Protein AF-M4NMY2-F1 (afdb_monomer_lite)

Organism: NCBI:txid666685

Secondary structure (DSSP, 8-state):
-------------PPEEEEEEEETTEEEEEESSGGG--HHHHHTT--HHHHHHHHTTS-SEEEEESSSEEEEEEEEEPP---------------

pLDDT: mean 81.75, std 19.69, range [45.5, 98.0]

Foldseek 3Di:
DDDDDDPPDDPPPPWFKWKFKAWQNRTPDIGLAQVPDDPVNVQQVDHSVQGVCLRNVVDQWDWDGGVTTMTIGMDTDDPPPDDPPPPPPDDDDD

Sequence (94 aa):
MQADLPFSTPPTRRRRFGASVIVDGHSLGLLTETNQLTPAMRAHGITAADLSPVLTGRRCGRQFLCNGEVVIRRVLLMPAGRRHAQVRSGRLPK

Structure (mmCIF, N/CA/C/O backbone):
data_AF-M4NMY2-F1
#
_entry.id   AF-M4NMY2-F1
#
loop_
_atom_site.group_PDB
_atom_site.id
_atom_site.type_symbol
_atom_site.label_atom_id
_atom_site.label_alt_id
_atom_site.label_comp_id
_atom_site.label_asym_id
_atom_site.label_entity_id
_atom_site.label_seq_id
_atom_site.pdbx_PDB_ins_code
_atom_site.Cartn_x
_atom_site.Cartn_y
_atom_site.Cartn_z
_atom_site.occupancy
_atom_site.B_iso_or_equiv
_atom_site.auth_seq_id
_atom_site.auth_comp_id
_atom_site.auth_asym_id
_atom_site.auth_atom_id
_atom_site.pdbx_PDB_model_num
ATOM 1 N N . MET A 1 1 ? -35.897 21.227 42.768 1.00 51.78 1 MET A N 1
ATOM 2 C CA . MET A 1 1 ? -34.977 21.545 41.656 1.00 51.78 1 MET A CA 1
ATOM 3 C C . MET A 1 1 ? -34.322 20.240 41.241 1.00 51.78 1 MET A C 1
ATOM 5 O O . MET A 1 1 ? -33.659 19.628 42.067 1.00 51.78 1 MET A O 1
ATOM 9 N N . GLN A 1 2 ? -34.649 19.742 40.051 1.00 47.09 2 GLN A N 1
ATOM 10 C CA . GLN A 1 2 ? -34.262 18.415 39.568 1.00 47.09 2 GLN A CA 1
ATOM 11 C C . GLN A 1 2 ? -32.978 18.570 38.746 1.00 47.09 2 GLN A C 1
ATOM 13 O O . GLN A 1 2 ? -32.927 19.414 37.858 1.00 47.09 2 GLN A O 1
ATOM 18 N N . ALA A 1 3 ? -31.921 17.849 39.117 1.00 50.56 3 ALA A N 1
ATOM 19 C CA . ALA A 1 3 ? -30.630 17.921 38.445 1.00 50.56 3 ALA A CA 1
ATOM 20 C C . ALA A 1 3 ? -30.641 17.004 37.215 1.00 50.56 3 ALA A C 1
ATOM 22 O O . ALA A 1 3 ? -30.688 15.782 37.353 1.00 50.56 3 ALA A O 1
ATOM 23 N N . ASP A 1 4 ? -30.601 17.603 36.027 1.00 49.31 4 ASP A N 1
ATOM 24 C CA . ASP A 1 4 ? -30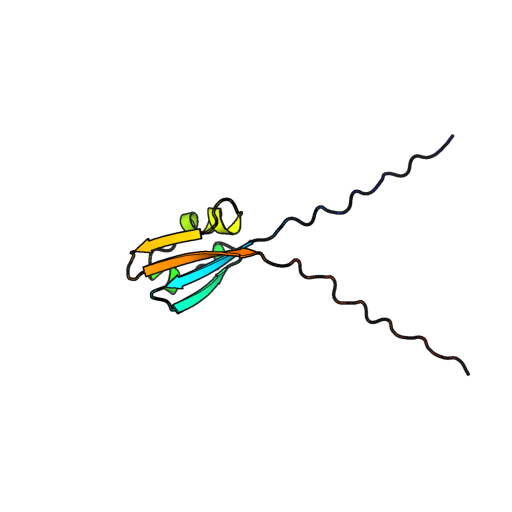.345 16.913 34.764 1.00 49.31 4 ASP A CA 1
ATOM 25 C C . ASP A 1 4 ? -28.905 16.379 34.757 1.00 49.31 4 ASP A C 1
ATOM 27 O O . ASP A 1 4 ? -27.931 17.136 34.722 1.00 49.31 4 ASP A O 1
ATOM 31 N N . LEU A 1 5 ? -28.755 15.056 34.816 1.00 62.03 5 LEU A N 1
ATOM 32 C CA . LEU A 1 5 ? -27.476 14.397 34.565 1.00 62.03 5 LEU A CA 1
ATOM 33 C C . LEU A 1 5 ? -27.200 14.413 33.053 1.00 62.03 5 LEU A C 1
ATOM 35 O O . LEU A 1 5 ? -28.080 14.034 32.276 1.00 62.03 5 LEU A O 1
ATOM 39 N N . PRO A 1 6 ? -25.988 14.777 32.595 1.00 57.56 6 PRO A N 1
ATOM 40 C CA . PRO A 1 6 ? -25.669 14.713 31.178 1.00 57.56 6 PRO A CA 1
ATOM 41 C C . PRO A 1 6 ? -25.616 13.248 30.731 1.00 57.56 6 PRO A C 1
ATOM 43 O O . PRO A 1 6 ? -24.763 12.475 31.178 1.00 57.56 6 PRO A O 1
ATOM 46 N N . PHE A 1 7 ? -26.513 12.864 29.820 1.00 58.06 7 PHE A N 1
ATOM 47 C CA . PHE A 1 7 ? -26.416 11.608 29.080 1.00 58.06 7 PHE A CA 1
ATOM 48 C C . PHE A 1 7 ? -25.083 11.590 28.328 1.00 58.06 7 PHE A C 1
ATOM 50 O O . PHE A 1 7 ? -24.921 12.216 27.282 1.00 58.06 7 PHE A O 1
ATOM 57 N N . SER A 1 8 ? -24.100 10.882 28.880 1.00 51.97 8 SER A N 1
ATOM 58 C CA . SER A 1 8 ? -22.827 10.644 28.215 1.00 51.97 8 SER A CA 1
ATOM 59 C C . SER A 1 8 ? -23.095 9.738 27.014 1.00 51.97 8 SER A C 1
ATOM 61 O O . SER A 1 8 ? -23.241 8.523 27.152 1.00 51.97 8 SER A O 1
ATOM 63 N N . THR A 1 9 ? -23.242 10.332 25.827 1.00 57.50 9 THR A N 1
ATOM 64 C CA . THR A 1 9 ? -23.331 9.590 24.566 1.00 57.50 9 THR A CA 1
ATOM 65 C C . THR A 1 9 ? -22.150 8.623 24.482 1.00 57.50 9 THR A C 1
ATOM 67 O O . THR A 1 9 ? -21.006 9.067 24.631 1.00 57.50 9 THR A O 1
ATOM 70 N N . PRO A 1 10 ? -22.379 7.317 24.244 1.00 55.25 10 PRO A N 1
ATOM 71 C CA . PRO A 1 10 ? -21.285 6.371 24.102 1.00 55.25 10 PRO A CA 1
ATOM 72 C C . PRO A 1 10 ? -20.369 6.853 22.971 1.00 55.25 10 PRO A C 1
ATOM 74 O O . PRO A 1 10 ? -20.877 7.313 21.944 1.00 55.25 10 PRO A O 1
ATOM 77 N N . PRO A 1 11 ? -19.034 6.762 23.118 1.00 56.38 11 PRO A N 1
ATOM 78 C CA . PRO A 1 11 ? -18.124 7.171 22.062 1.00 56.38 11 PRO A CA 1
ATOM 79 C C . PRO A 1 11 ? -18.484 6.377 20.810 1.00 56.38 11 PRO A C 1
ATOM 81 O O . PRO A 1 11 ? -18.348 5.150 20.781 1.00 56.38 11 PRO A O 1
ATOM 84 N N . THR A 1 12 ? -18.983 7.069 19.785 1.00 57.91 12 THR A N 1
ATOM 85 C CA . THR A 1 12 ? -19.265 6.478 18.479 1.00 57.91 12 THR A CA 1
ATOM 86 C C . THR A 1 12 ? -17.996 5.771 18.031 1.00 57.91 12 THR A C 1
ATOM 88 O O . THR A 1 12 ? -16.988 6.426 17.752 1.00 57.91 12 THR A O 1
ATOM 91 N N . ARG A 1 13 ? -18.009 4.431 18.033 1.00 59.47 13 ARG A N 1
ATOM 92 C CA . ARG A 1 13 ? -16.883 3.600 17.599 1.00 59.47 13 ARG A CA 1
ATOM 93 C C . ARG A 1 13 ? -16.566 3.973 16.152 1.00 59.47 13 ARG A C 1
ATOM 95 O O . ARG A 1 13 ? -17.213 3.478 15.231 1.00 59.47 13 ARG A O 1
ATOM 102 N N . ARG A 1 14 ? -15.598 4.871 15.942 1.00 67.56 14 ARG A N 1
ATOM 103 C CA . ARG A 1 14 ? -15.114 5.211 14.601 1.00 67.56 14 ARG A CA 1
ATOM 104 C C . ARG A 1 14 ? -14.622 3.918 13.961 1.00 67.56 14 ARG A C 1
ATOM 106 O O . ARG A 1 14 ? -13.702 3.285 14.478 1.00 67.56 14 ARG A O 1
ATOM 113 N N . ARG A 1 15 ? -15.270 3.511 12.866 1.00 78.44 15 ARG A N 1
ATOM 114 C CA . ARG A 1 15 ? -14.832 2.368 12.059 1.00 78.44 15 ARG A CA 1
ATOM 115 C C . ARG A 1 15 ? -13.395 2.644 11.625 1.00 78.44 15 ARG A C 1
ATOM 117 O O . ARG A 1 15 ? -13.130 3.682 11.023 1.00 78.44 15 ARG A O 1
ATOM 124 N N . ARG A 1 16 ? -12.473 1.753 11.984 1.00 87.62 16 ARG A N 1
ATOM 125 C CA . ARG A 1 16 ? -11.087 1.812 11.522 1.00 87.62 16 ARG A CA 1
ATOM 126 C C . ARG A 1 16 ? -10.961 0.946 10.277 1.00 87.62 16 ARG A C 1
ATOM 128 O O . ARG A 1 16 ? -11.522 -0.147 10.230 1.00 87.62 16 ARG A O 1
ATOM 135 N N . PHE A 1 17 ? -10.233 1.433 9.283 1.00 92.25 17 PHE A N 1
ATOM 136 C CA . PHE A 1 17 ? -9.939 0.681 8.071 1.00 92.25 17 PHE A CA 1
ATOM 137 C C . PHE A 1 17 ? -8.434 0.484 7.937 1.00 92.25 17 PHE A C 1
ATOM 139 O O . PHE A 1 17 ? -7.646 1.324 8.365 1.00 92.25 17 PHE A O 1
ATOM 146 N N . GLY A 1 18 ? -8.064 -0.647 7.354 1.00 95.06 18 GLY A N 1
ATOM 147 C CA . GLY A 1 18 ? -6.727 -0.944 6.874 1.00 95.06 18 GLY A CA 1
ATOM 148 C C . GLY A 1 18 ? -6.734 -1.122 5.359 1.00 95.06 18 GLY A C 1
ATOM 149 O O . GLY A 1 18 ? -7.788 -1.131 4.716 1.00 95.06 18 GLY A O 1
ATOM 150 N N . ALA A 1 19 ? -5.547 -1.284 4.796 1.00 97.31 19 ALA A N 1
ATOM 151 C CA . ALA A 1 19 ? -5.314 -1.544 3.388 1.00 97.31 19 ALA A CA 1
ATOM 152 C C . ALA A 1 19 ? -4.455 -2.804 3.248 1.00 97.31 19 ALA A C 1
ATOM 154 O O . ALA A 1 19 ? -3.307 -2.826 3.683 1.00 97.31 19 ALA A O 1
ATOM 155 N N . SER A 1 20 ? -5.016 -3.859 2.662 1.00 97.56 20 SER A N 1
ATOM 156 C CA . SER A 1 20 ? -4.252 -5.029 2.231 1.00 97.56 20 SER A CA 1
ATOM 157 C C . SER A 1 20 ? -3.641 -4.727 0.871 1.00 97.56 20 SER A C 1
ATOM 159 O O . SER A 1 20 ? -4.347 -4.275 -0.030 1.00 97.56 20 SER A O 1
ATOM 161 N N . VAL A 1 21 ? -2.337 -4.940 0.743 1.00 97.56 21 VAL A N 1
ATOM 162 C CA . VAL A 1 21 ? -1.593 -4.694 -0.490 1.00 97.56 21 VAL A CA 1
ATOM 163 C C . VAL A 1 21 ? -1.110 -6.019 -1.049 1.00 97.56 21 VAL A C 1
ATOM 165 O O . VAL A 1 21 ? -0.436 -6.784 -0.361 1.00 97.56 21 VAL A O 1
ATOM 168 N N . ILE A 1 22 ? -1.471 -6.272 -2.300 1.00 98.00 22 ILE A N 1
ATOM 169 C CA . ILE A 1 22 ? -1.174 -7.487 -3.047 1.00 98.00 22 ILE A CA 1
ATOM 170 C C . ILE A 1 22 ? -0.438 -7.064 -4.318 1.00 98.00 22 ILE A C 1
ATOM 172 O O . ILE A 1 22 ? -0.872 -6.121 -4.978 1.00 98.00 22 ILE A O 1
ATOM 176 N N . VAL A 1 23 ? 0.660 -7.739 -4.642 1.00 97.44 23 VAL A N 1
ATOM 177 C CA . VAL A 1 23 ? 1.433 -7.525 -5.868 1.00 97.44 23 VAL A CA 1
ATOM 178 C C . VAL A 1 23 ? 1.632 -8.860 -6.569 1.00 97.44 23 VAL A C 1
ATOM 180 O O . VAL A 1 23 ? 2.080 -9.807 -5.928 1.00 97.44 23 VAL A O 1
ATOM 183 N N . ASP A 1 24 ? 1.245 -8.955 -7.841 1.00 96.44 24 ASP A N 1
ATOM 184 C CA . ASP A 1 24 ? 1.304 -10.187 -8.647 1.00 96.44 24 ASP A CA 1
ATOM 185 C C . ASP A 1 24 ? 0.667 -11.395 -7.930 1.00 96.44 24 ASP A C 1
ATOM 187 O O . ASP A 1 24 ? 1.183 -12.508 -7.918 1.00 96.44 24 ASP A O 1
ATOM 191 N N . GLY A 1 25 ? -0.454 -11.155 -7.242 1.00 96.06 25 GLY A N 1
ATOM 192 C CA . GLY A 1 25 ? -1.152 -12.169 -6.443 1.00 96.06 25 GLY A CA 1
ATOM 193 C C . GLY A 1 25 ? -0.547 -12.454 -5.060 1.00 96.06 25 GLY A C 1
ATOM 194 O O . GLY A 1 25 ? -1.186 -13.125 -4.249 1.00 96.06 25 GLY A O 1
ATOM 195 N N . HIS A 1 26 ? 0.619 -11.896 -4.726 1.00 96.31 26 HIS A N 1
ATOM 196 C CA . HIS A 1 26 ? 1.276 -12.069 -3.430 1.00 96.31 26 HIS A CA 1
ATOM 197 C C . HIS A 1 26 ? 0.937 -10.944 -2.449 1.00 96.31 26 HIS A C 1
ATOM 199 O O . HIS A 1 26 ? 1.134 -9.763 -2.726 1.00 96.31 26 HIS A O 1
ATOM 205 N N . SER A 1 27 ? 0.453 -11.297 -1.256 1.00 95.75 27 SER A N 1
ATOM 206 C CA . SER A 1 27 ? 0.196 -10.314 -0.197 1.00 95.75 27 SER A CA 1
ATOM 207 C C . SER A 1 27 ? 1.508 -9.783 0.385 1.00 95.75 27 SER A C 1
ATOM 209 O O . SER A 1 27 ? 2.228 -10.523 1.050 1.00 95.75 27 SER A O 1
ATOM 211 N N . LEU A 1 28 ? 1.770 -8.486 0.219 1.00 94.81 28 LEU A N 1
ATOM 212 C CA . LEU A 1 28 ? 2.920 -7.800 0.820 1.00 94.81 28 LEU A CA 1
ATOM 213 C C . LEU A 1 28 ? 2.653 -7.334 2.255 1.00 94.81 28 LEU A C 1
ATOM 215 O O . LEU A 1 28 ? 3.593 -7.121 3.018 1.00 94.81 28 LEU A O 1
ATOM 219 N N . GLY A 1 29 ? 1.384 -7.171 2.639 1.00 94.31 29 GLY A N 1
ATOM 220 C CA . GLY A 1 29 ? 1.027 -6.856 4.020 1.00 94.31 29 GLY A CA 1
ATOM 221 C C . GLY A 1 29 ? -0.300 -6.129 4.193 1.00 94.31 29 GLY A C 1
ATOM 222 O O . GLY A 1 29 ? -1.008 -5.808 3.234 1.00 94.31 29 GLY A O 1
ATOM 223 N N . LEU A 1 30 ? -0.619 -5.866 5.461 1.00 96.19 30 LEU A N 1
ATOM 224 C CA . LEU A 1 30 ? -1.756 -5.064 5.898 1.00 96.19 30 LEU A CA 1
ATOM 225 C C . LEU A 1 30 ? -1.237 -3.767 6.518 1.00 96.19 30 LEU A C 1
ATOM 227 O O . LEU A 1 30 ? -0.534 -3.799 7.524 1.00 96.19 30 LEU A O 1
ATOM 231 N N . LEU A 1 31 ? -1.626 -2.637 5.939 1.00 95.94 31 LEU A N 1
ATOM 232 C CA . LEU A 1 31 ? -1.283 -1.311 6.432 1.00 95.94 31 LEU A CA 1
ATOM 233 C C . LEU A 1 31 ? -2.468 -0.694 7.169 1.00 95.94 31 LEU A C 1
ATOM 235 O O . LEU A 1 31 ? -3.612 -0.796 6.728 1.00 95.94 31 LEU A O 1
ATOM 239 N N . THR A 1 32 ? -2.195 -0.005 8.267 1.00 95.00 32 THR A N 1
ATOM 240 C CA . THR A 1 32 ? -3.168 0.834 8.981 1.00 95.00 32 THR A CA 1
ATOM 241 C C . THR A 1 32 ? -2.875 2.320 8.808 1.00 95.00 32 THR A C 1
ATOM 243 O O . THR A 1 32 ? -3.754 3.151 9.020 1.00 95.00 32 THR A O 1
ATOM 246 N N . GLU A 1 33 ? -1.646 2.657 8.418 1.00 94.81 33 GLU A N 1
ATOM 247 C CA . GLU A 1 33 ? -1.136 4.020 8.299 1.00 94.81 33 GLU A CA 1
ATOM 248 C C . GLU A 1 33 ? -0.249 4.157 7.052 1.00 94.81 33 GLU A C 1
ATOM 250 O O . GLU A 1 33 ? 0.326 3.185 6.564 1.00 94.81 33 GLU A O 1
ATOM 255 N N . THR A 1 34 ? -0.114 5.373 6.519 1.00 94.38 34 THR A N 1
ATOM 256 C CA . THR A 1 34 ? 0.691 5.635 5.310 1.00 94.38 34 THR A CA 1
ATOM 257 C C . THR A 1 34 ? 2.202 5.594 5.556 1.00 94.38 34 THR A C 1
ATOM 259 O O . THR A 1 34 ? 2.969 5.393 4.617 1.00 94.38 34 THR A O 1
ATOM 262 N N . ASN A 1 35 ? 2.648 5.786 6.800 1.00 95.12 35 ASN A N 1
ATOM 263 C CA . ASN A 1 35 ? 4.060 5.711 7.209 1.00 95.12 35 ASN A CA 1
ATOM 264 C C . ASN A 1 35 ? 4.617 4.272 7.194 1.00 95.12 35 ASN A C 1
ATOM 266 O O . ASN A 1 35 ? 5.829 4.098 7.165 1.00 95.12 35 ASN A O 1
ATOM 270 N N . GLN A 1 36 ? 3.750 3.257 7.155 1.00 95.69 36 GLN A N 1
ATOM 271 C CA . GLN A 1 36 ? 4.116 1.837 7.111 1.00 95.69 36 GLN A CA 1
ATOM 272 C C . GLN A 1 36 ? 4.501 1.356 5.698 1.00 95.69 36 GLN A C 1
ATOM 274 O O . GLN A 1 36 ? 4.765 0.173 5.497 1.00 95.69 36 GLN A O 1
ATOM 279 N N . LEU A 1 37 ? 4.535 2.255 4.705 1.00 95.75 37 LEU A N 1
ATOM 280 C CA . LEU A 1 37 ? 5.016 1.949 3.358 1.00 95.75 37 LEU A CA 1
ATOM 281 C C . LEU A 1 37 ? 6.473 1.482 3.387 1.00 95.75 37 LEU A C 1
ATOM 283 O O . LEU A 1 37 ? 7.379 2.260 3.694 1.00 95.75 37 LEU A O 1
ATOM 287 N N . THR A 1 38 ? 6.697 0.233 2.990 1.00 95.88 38 THR A N 1
ATOM 288 C CA . THR A 1 38 ? 8.040 -0.338 2.890 1.00 95.88 38 THR A CA 1
ATOM 2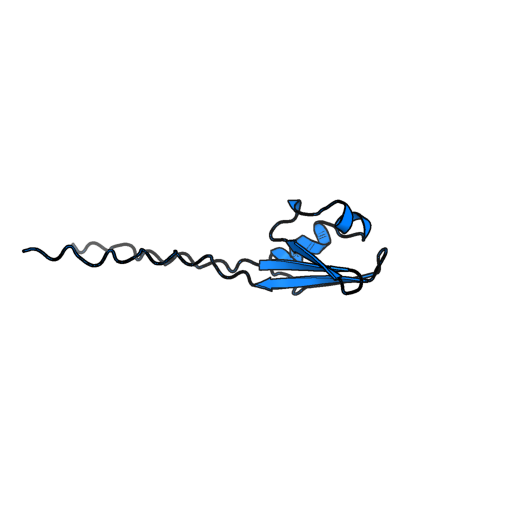89 C C . THR A 1 38 ? 8.713 0.051 1.567 1.00 95.88 38 THR A C 1
ATOM 291 O O . THR A 1 38 ? 8.028 0.376 0.589 1.00 95.88 38 THR A O 1
ATOM 294 N N . PRO A 1 39 ? 10.057 -0.004 1.486 1.00 96.12 39 PRO A N 1
ATOM 295 C CA . PRO A 1 39 ? 10.773 0.196 0.226 1.00 96.12 39 PRO A CA 1
ATOM 296 C C . PRO A 1 39 ? 10.304 -0.744 -0.894 1.00 96.12 39 PRO A C 1
ATOM 298 O O . PRO A 1 39 ? 10.158 -0.299 -2.028 1.00 96.12 39 PRO A O 1
ATOM 301 N N . ALA A 1 40 ? 9.983 -2.002 -0.568 1.00 94.62 40 ALA A N 1
ATOM 302 C CA . ALA A 1 40 ? 9.459 -2.972 -1.530 1.00 94.62 40 ALA A CA 1
ATOM 303 C C . ALA A 1 40 ? 8.131 -2.508 -2.150 1.00 94.62 40 ALA A C 1
ATOM 305 O O . ALA A 1 40 ? 7.975 -2.513 -3.362 1.00 94.62 40 ALA A O 1
ATOM 306 N N . MET A 1 41 ? 7.195 -2.004 -1.341 1.00 96.75 41 MET A N 1
ATOM 307 C CA . MET A 1 41 ? 5.917 -1.483 -1.844 1.00 96.75 41 MET A CA 1
ATOM 308 C C . MET A 1 41 ? 6.112 -0.268 -2.758 1.00 96.75 41 MET A C 1
ATOM 310 O O . MET A 1 41 ? 5.454 -0.147 -3.789 1.00 96.75 41 MET A O 1
ATOM 314 N N . ARG A 1 42 ? 7.047 0.622 -2.405 1.00 96.25 42 ARG A N 1
ATOM 315 C CA . ARG A 1 42 ? 7.384 1.794 -3.227 1.00 96.25 42 ARG A CA 1
ATOM 316 C C . ARG A 1 42 ? 8.033 1.411 -4.554 1.00 96.25 42 ARG A C 1
ATOM 318 O O . ARG A 1 42 ? 7.813 2.110 -5.537 1.00 96.25 42 ARG A O 1
ATOM 325 N N . ALA A 1 43 ? 8.780 0.307 -4.603 1.00 96.56 43 ALA A N 1
ATOM 326 C CA . ALA A 1 43 ? 9.354 -0.206 -5.845 1.00 96.56 43 ALA A CA 1
ATOM 327 C C . ALA A 1 43 ? 8.275 -0.593 -6.878 1.00 96.56 43 ALA A C 1
ATOM 329 O O . ALA A 1 43 ? 8.523 -0.496 -8.076 1.00 96.56 43 ALA A O 1
ATOM 330 N N . HIS A 1 44 ? 7.060 -0.928 -6.427 1.00 96.06 44 HIS A N 1
ATOM 331 C CA .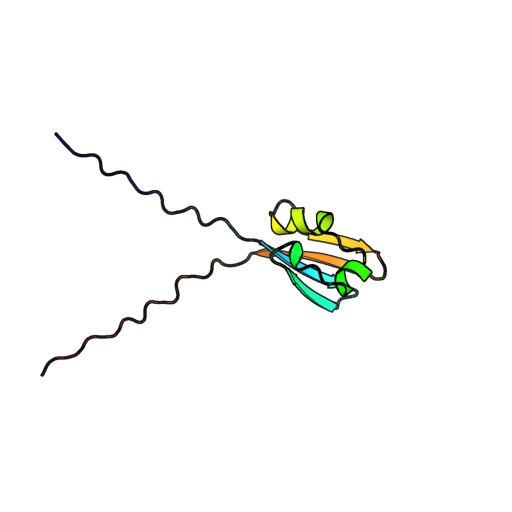 HIS A 1 44 ? 5.882 -1.164 -7.276 1.00 96.06 44 HIS A CA 1
ATOM 332 C C . HIS A 1 44 ? 5.012 0.095 -7.468 1.00 96.06 44 HIS A C 1
ATOM 334 O O . HIS A 1 44 ? 3.818 0.014 -7.745 1.00 96.06 44 HIS A O 1
ATOM 340 N N . GLY A 1 45 ? 5.576 1.288 -7.251 1.00 96.25 45 GLY A N 1
ATOM 341 C CA . GLY A 1 45 ? 4.889 2.563 -7.479 1.00 96.25 45 GLY A CA 1
ATOM 342 C C . GLY A 1 45 ? 3.801 2.908 -6.459 1.00 96.25 45 GLY A C 1
ATOM 343 O O . GLY A 1 45 ? 3.021 3.826 -6.696 1.00 96.25 45 GLY A O 1
ATOM 344 N N . ILE A 1 46 ? 3.726 2.204 -5.325 1.00 96.88 46 ILE A N 1
ATOM 345 C CA . ILE A 1 46 ? 2.712 2.466 -4.298 1.00 96.88 46 ILE A CA 1
ATOM 346 C C . ILE A 1 46 ? 3.089 3.708 -3.493 1.00 96.88 46 ILE A C 1
ATOM 348 O O . ILE A 1 46 ? 4.145 3.770 -2.857 1.00 96.88 46 ILE A O 1
ATOM 352 N N . THR A 1 47 ? 2.181 4.679 -3.455 1.00 96.88 47 THR A N 1
ATOM 353 C CA . THR A 1 47 ? 2.365 5.948 -2.750 1.00 96.88 47 THR A CA 1
ATOM 354 C C . THR A 1 47 ? 1.355 6.144 -1.619 1.00 96.88 47 THR A C 1
ATOM 356 O O . THR A 1 47 ? 0.315 5.484 -1.524 1.00 96.88 47 THR A O 1
ATOM 359 N N . ALA A 1 48 ? 1.631 7.117 -0.746 1.00 96.19 48 ALA A N 1
ATOM 360 C CA . ALA A 1 48 ? 0.696 7.510 0.308 1.00 96.19 48 ALA A CA 1
ATOM 361 C C . ALA A 1 48 ? -0.628 8.061 -0.258 1.00 96.19 48 ALA A C 1
ATOM 363 O O . ALA A 1 48 ? -1.677 7.896 0.369 1.00 96.19 48 ALA A O 1
ATOM 364 N N . ALA A 1 49 ? -0.595 8.674 -1.448 1.00 95.62 49 ALA A N 1
ATOM 365 C CA . ALA A 1 49 ? -1.783 9.179 -2.130 1.00 95.62 49 ALA A CA 1
ATOM 366 C C . ALA A 1 49 ? -2.722 8.045 -2.574 1.00 95.62 49 ALA A C 1
ATOM 368 O O . ALA A 1 49 ? -3.940 8.225 -2.599 1.00 95.62 49 ALA A O 1
ATOM 369 N N . ASP A 1 50 ? -2.175 6.860 -2.857 1.00 94.56 50 ASP A N 1
ATOM 370 C CA . ASP A 1 50 ? -2.958 5.681 -3.233 1.00 94.56 50 ASP A CA 1
ATOM 371 C C . ASP A 1 50 ? -3.621 5.031 -2.012 1.00 94.56 50 ASP A C 1
ATOM 373 O O . ASP A 1 50 ? -4.770 4.590 -2.082 1.00 94.56 50 ASP A O 1
ATOM 377 N N . LEU A 1 51 ? -2.914 5.019 -0.877 1.00 95.25 51 LEU A N 1
ATOM 378 C CA . LEU A 1 51 ? -3.358 4.390 0.370 1.00 95.25 51 LEU A CA 1
ATOM 379 C C . LEU A 1 51 ? -4.324 5.252 1.184 1.00 95.25 51 LEU A C 1
ATOM 381 O O . LEU A 1 51 ? -5.280 4.724 1.752 1.00 95.25 51 LEU A O 1
ATOM 385 N N . SER A 1 52 ? -4.108 6.567 1.248 1.00 95.62 52 SER A N 1
ATOM 386 C CA . SER A 1 52 ? -4.886 7.474 2.105 1.00 95.62 52 SER A CA 1
ATOM 387 C C . SER A 1 52 ? -6.409 7.377 1.881 1.00 95.62 52 SER A C 1
ATOM 389 O O . SER A 1 52 ? -7.150 7.210 2.858 1.00 95.62 52 SER A O 1
ATOM 391 N N . PRO A 1 53 ? -6.928 7.356 0.636 1.00 95.12 53 PRO A N 1
ATOM 392 C CA . PRO A 1 53 ? -8.358 7.170 0.394 1.00 95.12 53 PRO A CA 1
ATOM 393 C C . PRO A 1 53 ? -8.893 5.808 0.862 1.00 95.12 53 PRO A C 1
ATOM 395 O O . PRO A 1 53 ? -10.056 5.714 1.249 1.00 95.12 53 PRO A O 1
ATOM 398 N N . VAL A 1 54 ? -8.071 4.756 0.840 1.00 95.19 54 VAL A N 1
ATOM 399 C CA . VAL A 1 54 ? -8.458 3.406 1.283 1.00 95.19 54 VAL A CA 1
ATOM 400 C C . VAL A 1 54 ? -8.510 3.341 2.812 1.00 95.19 54 VAL A C 1
ATOM 402 O O . VAL A 1 54 ? -9.511 2.900 3.378 1.00 95.19 54 VAL A O 1
ATOM 405 N N . LEU A 1 55 ? -7.478 3.861 3.484 1.00 94.19 55 LEU A N 1
ATOM 406 C CA . LEU A 1 55 ? -7.360 3.892 4.949 1.00 94.19 55 LEU A CA 1
ATOM 407 C C . LEU A 1 55 ? -8.406 4.798 5.61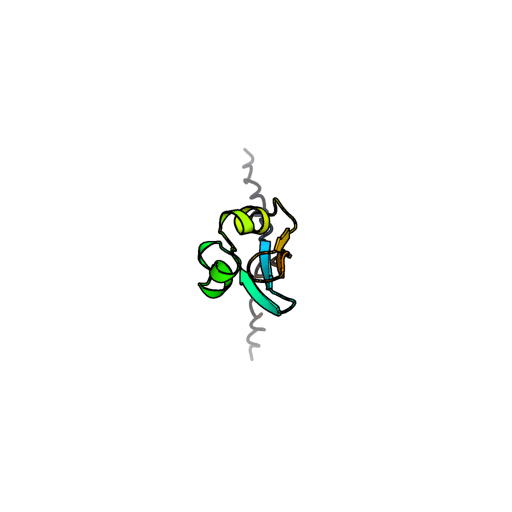5 1.00 94.19 55 LEU A C 1
ATOM 409 O O . LEU A 1 55 ? -8.906 4.500 6.697 1.00 94.19 55 LEU A O 1
ATOM 413 N N . THR A 1 56 ? -8.791 5.889 4.953 1.00 92.75 56 THR A N 1
ATOM 414 C CA . THR A 1 56 ? -9.880 6.771 5.412 1.00 92.75 56 THR A CA 1
ATOM 415 C C . THR A 1 56 ? -11.272 6.232 5.070 1.00 92.75 56 THR A C 1
ATOM 417 O O . THR A 1 56 ? -12.277 6.831 5.448 1.00 92.75 56 THR A O 1
ATOM 420 N N . GLY A 1 57 ? -11.354 5.111 4.347 1.00 90.94 57 GLY A N 1
ATOM 421 C CA . GLY A 1 57 ? -12.609 4.498 3.922 1.00 90.94 57 GLY A CA 1
ATOM 422 C C . GLY A 1 57 ? -13.305 5.199 2.753 1.00 90.94 57 GLY A C 1
ATOM 423 O O . GLY A 1 57 ? -14.361 4.726 2.334 1.00 90.94 57 GLY A O 1
ATOM 424 N N . ARG A 1 58 ? -12.718 6.268 2.191 1.00 93.06 58 ARG A N 1
ATOM 425 C CA . ARG A 1 58 ? -13.236 6.997 1.016 1.00 93.06 58 ARG A CA 1
ATOM 426 C C . ARG A 1 58 ? -13.246 6.147 -0.257 1.00 93.06 58 ARG A C 1
ATOM 428 O O . ARG A 1 58 ? -14.045 6.404 -1.149 1.00 93.06 58 ARG A O 1
ATOM 435 N N . ARG A 1 59 ? -12.370 5.143 -0.354 1.00 93.88 59 ARG A N 1
ATOM 436 C CA . ARG A 1 59 ? -12.337 4.154 -1.443 1.00 93.88 59 ARG A CA 1
ATOM 437 C C . ARG A 1 59 ? -12.320 2.731 -0.889 1.00 93.88 59 ARG A C 1
ATOM 439 O O . ARG A 1 59 ? -11.746 2.471 0.164 1.00 93.88 59 ARG A O 1
ATOM 446 N N . CYS A 1 60 ? -12.935 1.800 -1.618 1.00 94.06 60 CYS A N 1
ATOM 447 C CA . CYS A 1 60 ? -12.914 0.368 -1.289 1.00 94.06 60 CYS A CA 1
ATOM 448 C C . CYS A 1 60 ? -11.588 -0.311 -1.662 1.00 94.06 60 CYS A C 1
ATOM 450 O O . CYS A 1 60 ? -11.300 -1.404 -1.183 1.00 94.06 60 CYS A O 1
ATOM 452 N N . GLY A 1 61 ? -10.792 0.324 -2.513 1.00 95.12 61 GLY A N 1
ATOM 453 C CA . GLY A 1 61 ? -9.536 -0.208 -3.006 1.00 95.12 61 GLY A CA 1
ATOM 454 C C . GLY A 1 61 ? -9.056 0.554 -4.231 1.00 95.12 61 GLY A C 1
ATOM 455 O O . GLY A 1 61 ? -9.647 1.568 -4.620 1.00 95.12 61 GLY A O 1
ATOM 456 N N . ARG A 1 62 ? -7.975 0.059 -4.821 1.00 95.81 62 ARG A N 1
ATOM 457 C CA . ARG A 1 62 ? -7.391 0.541 -6.070 1.00 95.81 62 ARG A CA 1
ATOM 458 C C . ARG A 1 62 ? -6.605 -0.592 -6.722 1.00 95.81 62 ARG A C 1
ATOM 460 O O . ARG A 1 62 ? -5.997 -1.382 -6.012 1.00 95.81 62 ARG A O 1
ATOM 467 N N . GLN A 1 63 ? -6.591 -0.634 -8.046 1.00 97.56 63 GLN A N 1
ATOM 468 C CA . GLN A 1 63 ? -5.781 -1.566 -8.824 1.00 97.56 63 GLN A CA 1
ATOM 469 C C . GLN A 1 63 ? -5.080 -0.805 -9.945 1.00 97.56 63 GLN A C 1
ATOM 471 O O . GLN A 1 63 ? -5.666 0.126 -10.502 1.00 97.56 63 GLN A O 1
ATOM 476 N N . PHE A 1 64 ? -3.821 -1.137 -10.213 1.00 97.81 64 PHE A N 1
ATOM 477 C CA . PHE A 1 64 ? -3.022 -0.540 -11.284 1.00 97.81 64 PHE A CA 1
ATOM 478 C C . PHE A 1 64 ? -1.804 -1.412 -11.610 1.00 97.81 64 PHE A C 1
ATOM 480 O O . PHE A 1 64 ? -1.465 -2.318 -10.855 1.00 97.81 64 PHE A O 1
ATOM 487 N N . LEU A 1 65 ? -1.144 -1.117 -12.731 1.00 97.38 65 LEU A N 1
ATOM 488 C CA . LEU A 1 65 ? 0.077 -1.794 -13.163 1.00 97.38 65 LEU A CA 1
ATOM 489 C C . LEU A 1 65 ? 1.282 -0.873 -12.946 1.00 97.38 65 LEU A C 1
ATOM 491 O O . LEU A 1 65 ? 1.311 0.237 -13.477 1.00 97.38 65 LEU A O 1
ATOM 495 N N . CYS A 1 66 ? 2.264 -1.325 -12.167 1.00 95.50 66 CYS A N 1
ATOM 496 C CA . CYS A 1 66 ? 3.564 -0.672 -12.018 1.00 95.50 66 CYS A CA 1
ATOM 497 C C . CYS A 1 66 ? 4.575 -1.675 -11.453 1.00 95.50 66 CYS A C 1
ATOM 499 O O . CYS A 1 66 ? 4.489 -2.054 -10.287 1.00 95.50 66 CYS A O 1
ATOM 501 N N . ASN A 1 67 ? 5.525 -2.115 -12.287 1.00 95.06 67 ASN A N 1
ATOM 502 C CA . ASN A 1 67 ? 6.485 -3.174 -11.945 1.00 95.06 67 ASN A CA 1
ATOM 503 C C . ASN A 1 67 ? 5.802 -4.431 -11.363 1.00 95.06 67 ASN A C 1
ATOM 505 O O . ASN A 1 67 ? 6.295 -5.003 -10.397 1.00 95.06 67 ASN A O 1
ATOM 509 N N . GLY A 1 68 ? 4.639 -4.795 -11.910 1.00 95.62 68 GLY A N 1
ATOM 510 C CA . GLY A 1 68 ? 3.744 -5.834 -11.392 1.00 95.62 68 GLY A CA 1
ATOM 511 C C . GLY A 1 68 ? 2.294 -5.352 -11.311 1.00 95.62 68 GLY A C 1
ATOM 512 O O . GLY A 1 68 ? 2.004 -4.153 -11.422 1.00 95.62 68 GLY A O 1
ATOM 513 N N . GLU A 1 69 ? 1.369 -6.288 -11.142 1.00 97.81 69 GLU A N 1
ATOM 514 C CA . GLU A 1 69 ? -0.032 -6.000 -10.865 1.00 97.81 69 GLU A CA 1
ATOM 515 C C . GLU A 1 69 ? -0.214 -5.650 -9.393 1.00 97.81 69 GLU A C 1
ATOM 517 O O . GLU A 1 69 ? -0.079 -6.501 -8.520 1.00 97.81 69 GLU A O 1
ATOM 522 N N . VAL A 1 70 ? -0.584 -4.403 -9.107 1.00 98.00 70 VAL A N 1
ATOM 523 C CA . VAL A 1 70 ? -0.818 -3.929 -7.745 1.00 98.00 70 VAL A CA 1
ATOM 524 C C . VAL A 1 70 ? -2.310 -3.882 -7.455 1.00 98.00 70 VAL A C 1
ATOM 526 O O . VAL A 1 70 ? -3.071 -3.192 -8.135 1.00 98.00 70 VAL A O 1
ATOM 529 N N . VAL A 1 71 ? -2.722 -4.533 -6.369 1.00 98.00 71 VAL A N 1
ATOM 530 C CA . VAL A 1 71 ? -4.086 -4.493 -5.840 1.00 98.00 71 VAL A CA 1
ATOM 531 C C . VAL A 1 71 ? -4.058 -4.044 -4.380 1.00 98.00 71 VAL A C 1
ATOM 533 O O . VAL A 1 71 ? -3.524 -4.714 -3.501 1.00 98.00 71 VAL A O 1
ATOM 536 N N . ILE A 1 72 ? -4.696 -2.912 -4.100 1.00 97.69 72 ILE A N 1
ATOM 537 C CA . ILE A 1 72 ? -4.912 -2.375 -2.757 1.00 97.69 72 ILE A CA 1
ATOM 538 C C . ILE A 1 72 ? -6.380 -2.597 -2.397 1.00 97.69 72 ILE A C 1
ATOM 540 O O . ILE A 1 72 ? -7.269 -2.068 -3.065 1.00 97.69 72 ILE A O 1
ATOM 544 N N . ARG A 1 73 ? -6.666 -3.343 -1.330 1.00 97.12 73 ARG A N 1
ATOM 545 C CA . ARG A 1 73 ? -8.033 -3.636 -0.867 1.00 97.12 73 ARG A CA 1
ATOM 546 C C . ARG A 1 73 ? -8.285 -3.058 0.516 1.00 97.12 73 ARG A C 1
ATOM 548 O O . ARG A 1 73 ? -7.468 -3.214 1.419 1.00 97.12 73 ARG A O 1
ATOM 555 N N . ARG A 1 74 ? -9.444 -2.430 0.711 1.00 96.00 74 ARG A N 1
ATOM 556 C CA . ARG A 1 74 ? -9.888 -1.969 2.030 1.00 96.00 74 ARG A CA 1
ATOM 557 C C . ARG A 1 74 ? -10.226 -3.162 2.916 1.00 96.00 74 ARG A C 1
ATOM 559 O O . ARG A 1 74 ? -10.986 -4.041 2.520 1.00 96.00 74 ARG A O 1
ATOM 566 N N . VAL A 1 75 ? -9.745 -3.121 4.150 1.00 94.62 75 VAL A N 1
ATOM 567 C CA . VAL A 1 75 ? -10.048 -4.099 5.196 1.00 94.62 75 VAL A CA 1
ATOM 568 C C . VAL A 1 75 ? -10.720 -3.373 6.354 1.00 94.62 75 VAL A C 1
ATOM 570 O O . VAL A 1 75 ? -10.227 -2.347 6.816 1.00 94.62 75 VAL A O 1
ATOM 573 N N . LEU A 1 76 ? -11.865 -3.870 6.825 1.00 92.31 76 LEU A N 1
ATOM 574 C CA . LEU A 1 76 ? -12.492 -3.343 8.036 1.00 92.31 76 LEU A CA 1
ATOM 575 C C . LEU A 1 76 ? -11.735 -3.881 9.252 1.00 92.31 76 LEU A C 1
ATOM 577 O O . LEU A 1 76 ? -11.680 -5.090 9.463 1.00 92.31 76 LEU A O 1
ATOM 581 N N . LEU A 1 77 ? -11.173 -2.986 10.059 1.00 87.44 77 LEU A N 1
ATOM 582 C CA . LEU A 1 77 ? -10.502 -3.362 11.295 1.00 87.44 77 LEU A CA 1
ATOM 583 C C . LEU A 1 77 ? -11.546 -3.414 12.402 1.00 87.44 77 LEU A C 1
ATOM 585 O O . LEU A 1 77 ? -12.212 -2.416 12.703 1.00 87.44 77 LEU A O 1
ATOM 589 N N . MET A 1 78 ? -11.690 -4.584 13.017 1.00 78.62 78 MET A N 1
ATOM 590 C CA . MET A 1 78 ? -12.527 -4.705 14.200 1.00 78.62 78 MET A CA 1
ATOM 591 C C . MET A 1 78 ? -11.918 -3.861 15.323 1.00 78.62 78 MET A C 1
ATOM 593 O O . MET A 1 78 ? -10.698 -3.881 15.515 1.00 78.62 78 MET A O 1
ATOM 597 N N . PRO A 1 79 ? -12.730 -3.094 16.071 1.00 65.69 79 PRO A N 1
ATOM 598 C CA . PRO A 1 79 ? -12.230 -2.430 17.262 1.00 65.69 79 PRO A CA 1
ATOM 599 C C . PRO A 1 79 ? -11.662 -3.506 18.185 1.00 65.69 79 PRO A C 1
ATOM 601 O O . PRO A 1 79 ? -12.328 -4.515 18.418 1.00 65.69 79 PRO A O 1
ATOM 604 N N . ALA A 1 80 ? -10.452 -3.290 18.707 1.00 59.56 80 ALA A N 1
ATOM 605 C CA . ALA A 1 80 ? -9.914 -4.117 19.776 1.00 59.56 80 ALA A CA 1
ATOM 606 C C . ALA A 1 80 ? -10.922 -4.070 20.933 1.00 59.56 80 ALA A C 1
ATOM 608 O O . ALA A 1 80 ? -11.021 -3.074 21.653 1.00 59.56 80 ALA A O 1
ATOM 609 N N . GLY A 1 81 ? -11.769 -5.095 21.039 1.00 51.16 81 GLY A N 1
ATOM 610 C CA . GLY A 1 81 ? -12.699 -5.224 22.145 1.00 51.16 81 GLY A CA 1
ATOM 611 C C . GLY A 1 81 ? -11.885 -5.223 23.428 1.00 51.16 81 GLY A C 1
ATOM 612 O O . GLY A 1 81 ? -10.810 -5.826 23.472 1.00 51.16 81 GLY A O 1
ATOM 613 N N . ARG A 1 82 ? -12.374 -4.523 24.461 1.00 49.91 82 ARG A N 1
ATOM 614 C CA . ARG A 1 82 ? -11.850 -4.668 25.821 1.00 49.91 82 ARG A CA 1
ATOM 615 C C . ARG A 1 82 ? -11.715 -6.167 26.072 1.00 49.91 82 ARG A C 1
ATOM 617 O O . ARG A 1 82 ? -12.723 -6.872 26.033 1.00 49.91 82 ARG A O 1
ATOM 624 N N . ARG A 1 83 ? -10.479 -6.644 26.263 1.00 51.06 83 ARG A N 1
ATOM 625 C CA . ARG A 1 83 ? -10.224 -7.990 26.779 1.00 51.06 83 ARG A CA 1
ATOM 626 C C . ARG A 1 83 ? -11.175 -8.166 27.953 1.00 51.06 83 ARG A C 1
ATOM 628 O O . ARG A 1 83 ? -11.238 -7.268 28.795 1.00 51.06 83 ARG A O 1
ATOM 635 N N . HIS A 1 84 ? -11.955 -9.246 27.943 1.00 45.50 84 HIS A N 1
ATOM 636 C CA . HIS A 1 84 ? -12.770 -9.643 29.081 1.00 45.50 84 HIS A CA 1
ATOM 637 C C .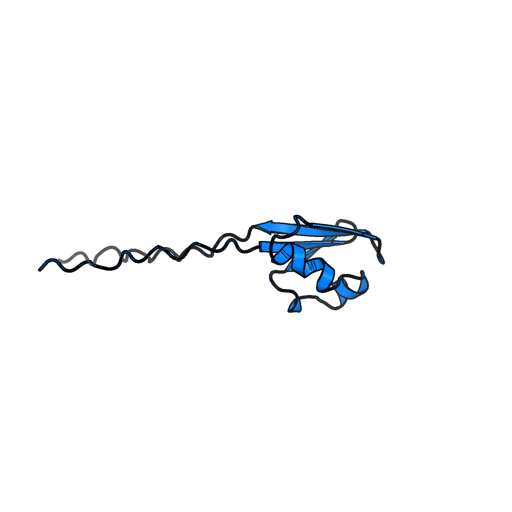 HIS A 1 84 ? -11.938 -9.398 30.340 1.00 45.50 84 HIS A C 1
ATOM 639 O O . HIS A 1 84 ? -10.867 -9.990 30.489 1.00 45.50 84 HIS A O 1
ATOM 645 N N . ALA A 1 85 ? -12.385 -8.482 31.204 1.00 49.62 85 ALA A N 1
ATOM 646 C CA . ALA A 1 85 ? -11.926 -8.501 32.575 1.00 49.62 85 ALA A CA 1
ATOM 647 C C . ALA A 1 85 ? -12.253 -9.916 33.043 1.00 49.62 85 ALA A C 1
ATOM 649 O O . ALA A 1 85 ? -13.426 -10.291 33.081 1.00 49.62 85 ALA A O 1
ATOM 650 N N . GLN A 1 86 ? -11.222 -10.738 33.250 1.00 48.34 86 GLN A N 1
ATOM 651 C CA . GLN A 1 86 ? -11.381 -12.005 33.935 1.00 48.34 86 GLN A CA 1
ATOM 652 C C . GLN A 1 86 ? -12.167 -11.677 35.197 1.00 48.34 86 GLN A C 1
ATOM 654 O O . GLN A 1 86 ? -11.684 -10.956 36.072 1.00 48.34 86 GLN A O 1
ATOM 659 N N . VAL A 1 87 ? -13.400 -12.168 35.248 1.00 48.88 87 VAL A N 1
ATOM 660 C CA . VAL A 1 87 ? -14.118 -12.344 36.494 1.00 48.88 87 VAL A CA 1
ATOM 661 C C . VAL A 1 87 ? -13.184 -13.220 37.317 1.00 48.88 87 VAL A C 1
ATOM 663 O O . VAL A 1 87 ? -13.064 -14.418 37.069 1.00 48.88 87 VAL A O 1
ATOM 666 N N . ARG A 1 88 ? -12.425 -12.607 38.231 1.00 49.69 88 ARG A N 1
ATOM 667 C CA . ARG A 1 88 ? -11.842 -13.331 39.353 1.00 49.69 88 ARG A CA 1
ATOM 668 C C . ARG A 1 88 ? -13.047 -13.814 40.143 1.00 49.69 88 ARG A C 1
ATOM 670 O O . ARG A 1 88 ? -13.569 -13.084 40.982 1.00 49.69 88 ARG A O 1
ATOM 677 N N . SER A 1 89 ? -13.540 -14.994 39.767 1.00 53.00 89 SER A N 1
ATOM 678 C CA . SER A 1 89 ? -14.535 -15.729 40.526 1.00 53.00 89 SER A CA 1
ATOM 679 C C . SER A 1 89 ? -14.094 -15.745 41.977 1.00 53.00 89 SER A C 1
ATOM 681 O O . SER A 1 89 ? -12.911 -15.897 42.292 1.00 53.00 89 SER A O 1
ATOM 683 N N . GLY A 1 90 ? -15.073 -15.459 42.821 1.00 45.59 90 GLY A N 1
ATOM 684 C CA . GLY A 1 90 ? -14.895 -15.107 44.207 1.00 45.59 90 GLY A CA 1
ATOM 685 C C . GLY A 1 90 ? -14.040 -16.101 44.975 1.00 45.59 90 GLY A C 1
ATOM 686 O O . GLY A 1 90 ? -14.142 -17.317 44.839 1.00 45.59 90 GLY A O 1
ATOM 687 N N . ARG A 1 91 ? -13.246 -15.513 45.858 1.00 50.34 91 ARG A N 1
ATOM 688 C CA . ARG A 1 91 ? -12.855 -16.077 47.141 1.00 50.34 91 ARG A CA 1
ATOM 689 C C . ARG A 1 91 ? -14.111 -16.677 47.798 1.00 50.34 91 ARG A C 1
ATOM 691 O O . ARG A 1 91 ? -14.969 -15.916 48.237 1.00 50.34 91 ARG A O 1
ATOM 698 N N . LEU A 1 92 ? -14.242 -18.002 47.833 1.00 54.91 92 LEU A N 1
ATOM 699 C CA . LEU A 1 92 ? -15.191 -18.654 48.737 1.00 54.91 92 LEU A CA 1
ATOM 700 C C . LEU A 1 92 ? -14.603 -18.603 50.157 1.00 54.91 92 LEU A C 1
ATOM 702 O O . LEU A 1 92 ? -13.470 -19.048 50.344 1.00 54.91 92 LEU A O 1
ATOM 706 N N . PRO A 1 93 ? -15.317 -18.047 51.152 1.00 54.56 93 PRO A N 1
ATOM 707 C CA . PRO A 1 93 ? -14.929 -18.151 52.546 1.00 54.56 93 PRO A CA 1
ATOM 708 C C . PRO A 1 93 ? -15.573 -19.381 53.198 1.00 54.56 93 PRO A C 1
ATOM 710 O O . PRO A 1 93 ? -16.796 -19.443 53.313 1.00 54.56 93 PRO 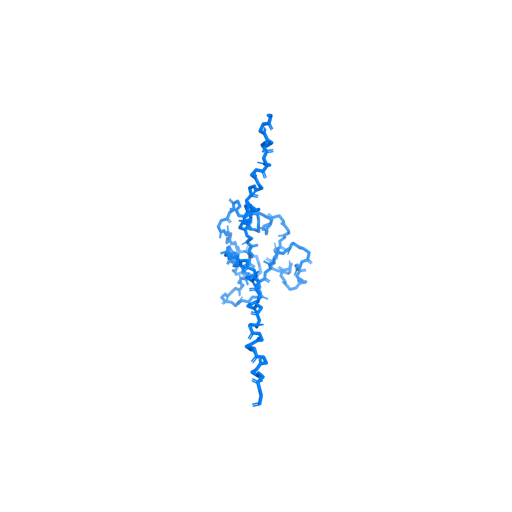A O 1
ATOM 713 N N . LYS A 1 94 ? -14.727 -20.307 53.649 1.00 49.94 94 LYS A N 1
ATOM 714 C CA . LYS A 1 94 ? -14.642 -20.927 54.988 1.00 49.94 94 LYS A CA 1
ATOM 715 C C . LYS A 1 94 ? -13.998 -22.300 54.872 1.00 49.94 94 LYS A C 1
ATOM 717 O O . LYS A 1 94 ? -14.544 -23.140 54.130 1.00 49.94 94 LYS A O 1
#

Radius of gyration: 21.61 Å; chains: 1; bounding box: 46×42×68 Å